Protein AF-A0AAD5J7M0-F1 (afdb_monomer_lite)

Organism: Acer negundo (NCBI:txid4023)

Sequence (140 aa):
MTRWIPFSIQNLPIHSGKFPVIKLLPVIRIPAMMDGINYGDGSSSSGYIASEYFFFTTQNEKPFFFSMKFGCSSDSRGLFERKTAGILGMNMDPISFMGQLGKQYFSNKFSYCLVDPNTVTHSYLKFGDDAYNGRPAREF

InterPro domains:
  IPR021109 Aspartic peptidase domain superfamily [G3DSA:2.40.70.10] (32-129)
  IPR021109 Aspartic peptidase domain superfamily [SSF50630] (37-133)
  IPR032861 Xylanase inhibitor, N-terminal [PF14543] (37-129)
  IPR051708 Plant Aspartic Proteinase A1 [PTHR47967] (37-132)

Secondary structure (DSSP, 8-state):
--------------SS----EEEE-S--PPPEEEEEEE-TTS-EEEEEEEEEEEEEE-TTSPPEEEEEEEEEEEEEESS--TT-S-----SS-TTSHIIIIIHHHSTT-EEEE---TTT-S--EEEEGGGGGSSSPPPP-

Radius of gyration: 16.24 Å; chains: 1; bounding box: 48×31×35 Å

Foldseek 3Di:
DDDDDPQDPDQQDDDPFWFFRKDWDPDWDDWDWDDKDADPQRKIFGDTKTKTKIWTDTPPDDIDIDIAIDDDTPDIGDDDDPPGPDDQALDCDCRGPCNPPVVPPFVSDKAWDDDDVVPDRHIDIDGHPVRPPDDDDDDD

pLDDT: mean 70.11, std 19.75, range [21.12, 92.69]

Structure (mmCIF, N/CA/C/O backbone):
data_AF-A0AAD5J7M0-F1
#
_entry.id   AF-A0AAD5J7M0-F1
#
loop_
_atom_site.group_PDB
_atom_site.id
_atom_site.type_symbol
_atom_site.label_atom_id
_atom_site.label_alt_id
_atom_site.label_comp_id
_atom_site.label_asym_id
_atom_site.label_entity_id
_atom_site.label_seq_id
_atom_site.pdbx_PDB_ins_code
_atom_site.Cartn_x
_atom_site.Cartn_y
_atom_site.Cartn_z
_atom_site.occupancy
_atom_site.B_iso_or_equiv
_atom_site.auth_seq_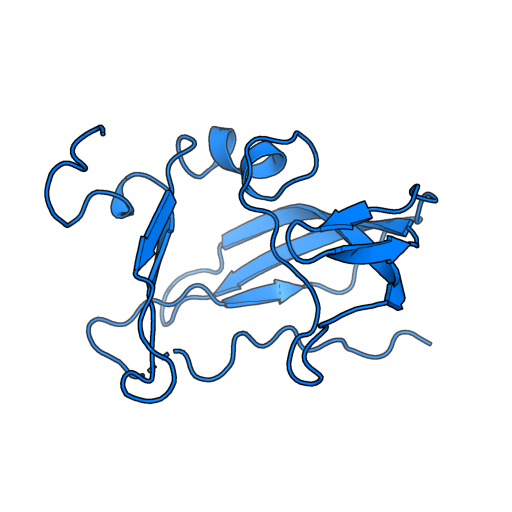id
_atom_site.auth_comp_id
_atom_site.auth_asym_id
_atom_site.auth_atom_id
_atom_site.pdbx_PDB_model_num
ATOM 1 N N . MET A 1 1 ? 22.741 5.589 2.612 1.00 25.98 1 MET A N 1
ATOM 2 C CA . MET A 1 1 ? 22.219 6.888 3.092 1.00 25.98 1 MET A CA 1
ATOM 3 C C . MET A 1 1 ? 20.735 6.932 2.760 1.00 25.98 1 MET A C 1
ATOM 5 O O . MET A 1 1 ? 20.396 7.014 1.587 1.00 25.98 1 MET A O 1
ATOM 9 N N . THR A 1 2 ? 19.862 6.741 3.750 1.00 23.53 2 THR A N 1
ATOM 10 C CA . THR A 1 2 ? 18.431 6.485 3.511 1.00 23.53 2 THR A CA 1
ATOM 11 C C . THR A 1 2 ? 17.708 7.776 3.140 1.00 23.53 2 THR A C 1
ATOM 13 O O . THR A 1 2 ? 17.363 8.582 3.999 1.00 23.53 2 THR A O 1
ATOM 16 N N . ARG A 1 3 ? 17.513 7.995 1.838 1.00 21.33 3 ARG A N 1
ATOM 17 C CA . ARG A 1 3 ? 16.717 9.109 1.319 1.00 21.33 3 ARG A CA 1
ATOM 18 C C . ARG A 1 3 ? 15.252 8.856 1.669 1.00 21.33 3 ARG A C 1
ATOM 20 O O . ARG A 1 3 ? 14.731 7.795 1.338 1.00 21.33 3 ARG A O 1
ATOM 27 N N . TRP A 1 4 ? 14.599 9.820 2.316 1.00 21.64 4 TRP A N 1
ATOM 28 C CA . TRP A 1 4 ? 13.159 9.768 2.563 1.00 21.64 4 TRP A CA 1
ATOM 29 C C . TRP A 1 4 ? 12.418 9.515 1.245 1.00 21.64 4 TRP A C 1
ATOM 31 O O . TRP A 1 4 ? 12.585 10.282 0.295 1.00 21.64 4 TRP A O 1
ATOM 41 N N . ILE A 1 5 ? 11.597 8.464 1.198 1.00 25.53 5 ILE A N 1
ATOM 42 C CA . ILE A 1 5 ? 10.592 8.277 0.149 1.00 25.53 5 ILE A CA 1
ATOM 43 C C . ILE A 1 5 ? 9.279 8.820 0.721 1.00 25.53 5 ILE A C 1
ATOM 45 O O . ILE A 1 5 ? 8.618 8.116 1.489 1.00 25.53 5 ILE A O 1
ATOM 49 N N . PRO A 1 6 ? 8.888 10.071 0.414 1.00 21.12 6 PRO A N 1
ATOM 50 C CA . PRO A 1 6 ? 7.558 10.550 0.744 1.00 21.12 6 PRO A CA 1
ATOM 51 C C . PRO A 1 6 ? 6.547 9.811 -0.139 1.00 21.12 6 PRO A C 1
ATOM 53 O O . PRO A 1 6 ? 6.227 10.256 -1.240 1.00 21.12 6 PRO A O 1
ATOM 56 N N . PHE A 1 7 ? 6.030 8.683 0.353 1.00 29.30 7 PHE A N 1
ATOM 57 C CA . PHE A 1 7 ? 4.822 8.076 -0.197 1.00 29.30 7 PHE A CA 1
ATOM 58 C C . PHE A 1 7 ? 3.682 9.080 -0.045 1.00 29.30 7 PHE A C 1
ATOM 60 O O . PHE A 1 7 ? 3.105 9.259 1.026 1.00 29.30 7 PHE A O 1
ATOM 67 N N . SER A 1 8 ? 3.404 9.790 -1.133 1.00 25.42 8 SER A N 1
ATOM 68 C CA . SER A 1 8 ? 2.324 10.752 -1.211 1.00 25.42 8 SER A CA 1
ATOM 69 C C . SER A 1 8 ? 1.351 10.266 -2.270 1.00 25.42 8 SER A C 1
ATOM 71 O O . SER A 1 8 ? 1.576 10.440 -3.464 1.00 25.42 8 SER A O 1
ATOM 73 N N . ILE A 1 9 ? 0.249 9.667 -1.812 1.00 32.94 9 ILE A N 1
ATOM 74 C CA . ILE A 1 9 ? -0.986 9.576 -2.600 1.00 32.94 9 ILE A CA 1
ATOM 75 C C . ILE A 1 9 ? -1.545 11.003 -2.637 1.00 32.94 9 ILE A C 1
ATOM 77 O O . ILE A 1 9 ? -2.400 11.391 -1.841 1.00 32.94 9 ILE A O 1
ATOM 81 N N . GLN A 1 10 ? -0.905 11.838 -3.451 1.00 24.23 10 GLN A N 1
ATOM 82 C CA . GLN A 1 10 ? -1.104 13.277 -3.459 1.00 24.23 10 GLN A CA 1
ATOM 83 C C . GLN A 1 10 ? -2.228 13.622 -4.432 1.00 24.23 10 GLN A C 1
ATOM 85 O O . GLN A 1 10 ? -2.325 13.039 -5.507 1.00 24.23 10 GLN A O 1
ATOM 90 N N . ASN A 1 11 ? -3.050 14.600 -4.054 1.00 28.50 11 ASN A N 1
ATOM 91 C CA . ASN A 1 11 ? -4.189 15.084 -4.835 1.00 28.50 11 ASN A CA 1
ATOM 92 C C . ASN A 1 11 ? -5.326 14.062 -4.996 1.00 28.50 11 ASN A C 1
ATOM 94 O O . ASN A 1 11 ? -5.811 13.862 -6.102 1.00 28.50 11 ASN A O 1
ATOM 98 N N . LEU A 1 12 ? -5.770 13.489 -3.868 1.00 34.72 12 LEU A N 1
ATOM 99 C CA . LEU A 1 12 ? -7.107 12.914 -3.587 1.00 34.72 12 LEU A CA 1
ATOM 100 C C . LEU A 1 12 ? -8.270 13.947 -3.056 1.00 34.72 12 LEU A C 1
ATOM 102 O O . LEU A 1 12 ? -8.259 13.570 -1.835 1.00 34.72 12 LEU A O 1
ATOM 106 N N . PRO A 1 13 ? -9.825 15.957 -4.311 1.00 33.69 13 PRO A N 1
ATOM 107 C CA . PRO A 1 13 ? -10.807 17.044 -3.764 1.00 33.69 13 PRO A CA 1
ATOM 108 C C . PRO A 1 13 ? -12.158 16.610 -3.162 1.00 33.69 13 PRO A C 1
ATOM 110 O O . PRO A 1 13 ? -12.786 15.620 -3.532 1.00 33.69 13 PRO A O 1
ATOM 113 N N . ILE A 1 14 ? -12.573 17.370 -2.153 1.00 42.28 14 ILE A N 1
ATOM 114 C CA . ILE A 1 14 ? -13.240 16.830 -0.969 1.00 42.28 14 ILE A CA 1
ATOM 115 C C . ILE A 1 14 ? -14.766 16.927 -1.048 1.00 42.28 14 ILE A C 1
ATOM 117 O O . ILE A 1 14 ? -15.306 18.012 -1.232 1.00 42.28 14 ILE A O 1
ATOM 121 N N . HIS A 1 15 ? -15.453 15.840 -0.688 1.00 32.06 15 HIS A N 1
ATOM 122 C CA . HIS A 1 15 ? -16.652 15.927 0.151 1.00 32.06 15 HIS A CA 1
ATOM 123 C C . HIS A 1 15 ? -16.719 14.736 1.120 1.00 32.06 15 HIS A C 1
ATOM 125 O O . HIS A 1 15 ? -16.308 13.629 0.774 1.00 32.06 15 HIS A O 1
ATOM 131 N N . SER A 1 16 ? -17.191 14.987 2.351 1.00 34.59 16 SER A N 1
ATOM 132 C CA . SER A 1 16 ? -17.038 14.121 3.543 1.00 34.59 16 SER A CA 1
ATOM 133 C C . SER A 1 16 ? -15.581 13.699 3.812 1.00 34.59 16 SER A C 1
ATOM 135 O O . SER A 1 16 ? -15.069 12.732 3.257 1.00 34.59 16 SER A O 1
ATOM 137 N N . GLY A 1 17 ? -14.877 14.457 4.656 1.00 35.16 17 GLY A N 1
ATOM 138 C CA . GLY A 1 17 ? -13.460 14.209 4.931 1.00 35.16 17 GLY A CA 1
ATOM 139 C C . GLY A 1 17 ? -13.221 12.975 5.805 1.00 35.16 17 GLY A C 1
ATOM 140 O O . GLY A 1 17 ? -13.835 12.875 6.863 1.00 35.16 17 GLY A O 1
ATOM 141 N N . LYS A 1 18 ? -12.311 12.090 5.359 1.00 43.66 18 LYS A N 1
ATOM 142 C CA . LYS A 1 18 ? -11.478 11.122 6.118 1.00 43.66 18 LYS A CA 1
ATOM 143 C C . LYS A 1 18 ? -10.677 10.263 5.116 1.00 43.66 18 LYS A C 1
ATOM 145 O O . LYS A 1 18 ? -11.038 9.129 4.831 1.00 43.66 18 LYS A O 1
ATOM 150 N N . PHE A 1 19 ? -9.589 10.799 4.556 1.00 48.53 19 PHE A N 1
ATOM 151 C CA . PHE A 1 19 ? -8.670 10.003 3.725 1.00 48.53 19 PHE A CA 1
ATOM 152 C C . PHE A 1 19 ? -7.532 9.429 4.577 1.00 48.53 19 PHE A C 1
ATOM 154 O O . PHE A 1 19 ? -6.801 10.220 5.174 1.00 48.53 19 PHE A O 1
ATOM 161 N N . PRO A 1 20 ? -7.353 8.099 4.644 1.00 51.56 20 PRO A N 1
ATOM 162 C CA . PRO A 1 20 ? -6.277 7.479 5.406 1.00 51.56 20 PRO A CA 1
ATOM 163 C C . PRO A 1 20 ? -4.969 7.494 4.595 1.00 51.56 20 PRO A C 1
ATOM 165 O O . PRO A 1 20 ? -4.730 6.638 3.745 1.00 51.56 20 PRO A O 1
ATOM 168 N N . VAL A 1 21 ? -4.092 8.471 4.845 1.00 58.16 21 VAL A N 1
ATOM 169 C CA . VAL A 1 21 ? -2.791 8.560 4.148 1.00 58.16 21 VAL A CA 1
ATOM 170 C C . VAL A 1 21 ? -1.828 7.509 4.700 1.00 58.16 21 VAL A C 1
ATOM 172 O O . VAL A 1 21 ? -1.480 7.596 5.878 1.00 58.16 21 VAL A O 1
ATOM 175 N N . ILE A 1 22 ? -1.369 6.572 3.858 1.00 61.41 22 ILE A N 1
ATOM 176 C CA . ILE A 1 22 ? -0.275 5.640 4.189 1.00 61.41 22 ILE A CA 1
ATOM 177 C C . ILE A 1 22 ? 1.024 6.430 4.343 1.00 61.41 22 ILE A C 1
ATOM 179 O O . ILE A 1 22 ? 1.480 7.078 3.401 1.00 61.41 22 ILE A O 1
ATOM 183 N N . LYS A 1 23 ? 1.650 6.330 5.513 1.00 63.66 23 LYS A N 1
ATOM 184 C CA . LYS A 1 23 ? 2.998 6.836 5.788 1.00 63.66 23 LYS A CA 1
ATOM 185 C C . LYS A 1 23 ? 3.848 5.720 6.379 1.00 63.66 23 LYS A C 1
ATOM 187 O O . LYS A 1 23 ? 3.357 4.937 7.187 1.00 63.66 23 LYS A O 1
ATOM 192 N N . LEU A 1 24 ? 5.114 5.666 5.982 1.00 62.19 24 LEU A N 1
ATOM 193 C CA . LEU A 1 24 ? 6.114 4.790 6.586 1.00 62.19 24 LEU A CA 1
ATOM 194 C C . LEU A 1 24 ? 6.698 5.493 7.820 1.00 62.19 24 LEU A C 1
ATOM 196 O O . LEU A 1 24 ? 6.973 6.696 7.781 1.00 62.19 24 LEU A O 1
ATOM 200 N N . LEU A 1 25 ? 6.913 4.745 8.898 1.00 59.56 25 LEU A N 1
ATOM 201 C CA . LEU A 1 25 ? 7.924 5.081 9.899 1.00 59.56 25 LEU A CA 1
ATOM 202 C C . LEU A 1 25 ? 9.317 4.671 9.365 1.00 59.56 25 LEU A C 1
ATOM 204 O O . LEU A 1 25 ? 9.391 3.970 8.360 1.00 59.56 25 LEU A O 1
ATOM 208 N N . PRO A 1 26 ? 10.430 5.133 9.963 1.00 52.62 26 PRO A N 1
ATOM 209 C CA . PRO A 1 26 ? 11.775 4.777 9.506 1.00 52.62 26 PRO A CA 1
ATOM 210 C C . PRO A 1 26 ? 12.367 3.600 10.314 1.00 52.62 26 PRO A C 1
ATOM 212 O O . PRO A 1 26 ? 13.221 3.814 11.175 1.00 52.62 26 PRO A O 1
ATOM 215 N N . VAL A 1 27 ? 11.927 2.360 10.060 1.00 55.09 27 VAL A N 1
ATOM 216 C CA . VAL A 1 27 ? 12.357 1.141 10.786 1.00 55.09 27 VAL A CA 1
ATOM 217 C C . VAL A 1 27 ? 12.568 -0.060 9.839 1.00 55.09 27 VAL A C 1
ATOM 219 O O . VAL A 1 27 ? 12.137 -1.184 10.112 1.00 55.09 27 VAL A O 1
ATOM 222 N N . ILE A 1 28 ? 13.295 0.157 8.737 1.00 57.28 28 ILE A N 1
ATOM 223 C CA . ILE A 1 28 ? 13.635 -0.889 7.758 1.00 57.28 28 ILE A CA 1
ATOM 224 C C . ILE A 1 28 ? 14.407 -2.024 8.448 1.00 57.28 28 ILE A C 1
ATOM 226 O O . ILE A 1 28 ? 15.576 -1.876 8.815 1.00 57.28 28 ILE A O 1
ATOM 230 N N . ARG A 1 29 ? 13.757 -3.183 8.602 1.00 66.50 29 ARG A N 1
ATOM 231 C CA . ARG A 1 29 ? 14.400 -4.422 9.073 1.00 66.50 29 ARG A CA 1
ATOM 232 C C . ARG A 1 29 ? 15.237 -5.068 7.959 1.00 66.50 29 ARG A C 1
ATOM 234 O O . ARG A 1 29 ? 15.067 -4.736 6.789 1.00 66.50 29 ARG A O 1
ATOM 241 N N . ILE A 1 30 ? 16.131 -5.990 8.336 1.00 63.28 30 ILE A N 1
ATOM 242 C CA . ILE A 1 30 ? 17.098 -6.647 7.433 1.00 63.28 30 ILE A CA 1
ATOM 243 C C . ILE A 1 30 ? 16.392 -7.152 6.155 1.00 63.28 30 ILE A C 1
ATOM 245 O O . ILE A 1 30 ? 15.469 -7.961 6.272 1.00 63.28 30 ILE A O 1
ATOM 249 N N . PRO A 1 31 ? 16.799 -6.688 4.957 1.00 71.38 31 PRO A N 1
ATOM 250 C CA . PRO A 1 31 ? 16.163 -7.075 3.704 1.00 71.38 31 PRO A CA 1
ATOM 251 C C . PRO A 1 31 ? 16.554 -8.497 3.285 1.00 71.38 31 PRO A C 1
ATOM 253 O O . PRO A 1 31 ? 17.716 -8.888 3.393 1.00 71.38 31 PRO A O 1
ATOM 256 N N . ALA A 1 32 ? 15.594 -9.245 2.742 1.00 77.00 32 ALA A N 1
ATOM 257 C CA . ALA A 1 32 ? 15.827 -10.527 2.074 1.00 77.00 32 ALA A CA 1
ATOM 258 C C . ALA A 1 32 ? 15.639 -10.359 0.560 1.00 77.00 32 ALA A C 1
ATOM 260 O O . ALA A 1 32 ? 14.731 -9.645 0.143 1.00 77.00 32 ALA A O 1
ATOM 261 N N . MET A 1 33 ? 16.477 -10.990 -0.267 1.00 78.94 33 MET A N 1
ATOM 262 C CA . MET A 1 33 ? 16.328 -10.929 -1.728 1.00 78.94 33 MET A CA 1
ATOM 263 C C . MET A 1 33 ? 14.981 -11.526 -2.165 1.00 78.94 33 MET A C 1
ATOM 265 O O . MET A 1 33 ? 14.500 -12.486 -1.563 1.00 78.94 33 MET A O 1
ATOM 269 N N . MET A 1 34 ? 14.379 -10.943 -3.202 1.00 74.81 34 MET A N 1
ATOM 270 C CA . MET A 1 34 ? 13.123 -11.396 -3.793 1.00 74.81 34 MET A CA 1
ATOM 271 C C . MET A 1 34 ? 13.287 -11.587 -5.302 1.00 74.81 34 MET A C 1
ATOM 273 O O . MET A 1 34 ? 13.825 -10.713 -5.988 1.00 74.81 34 MET A O 1
ATOM 277 N N . ASP A 1 35 ? 12.783 -12.711 -5.812 1.00 75.19 35 ASP A N 1
ATOM 278 C CA . ASP A 1 35 ? 12.685 -12.963 -7.250 1.00 75.19 35 ASP A CA 1
ATOM 279 C C . ASP A 1 35 ? 11.776 -11.936 -7.948 1.00 75.19 35 ASP A C 1
ATOM 281 O O . ASP A 1 35 ? 10.913 -11.304 -7.334 1.00 75.19 35 ASP A O 1
ATOM 285 N N . GLY A 1 36 ? 11.993 -11.740 -9.250 1.00 79.69 36 GLY A N 1
ATOM 286 C CA . GLY A 1 36 ? 11.332 -10.684 -10.017 1.00 79.69 36 GLY A CA 1
ATOM 287 C C . GLY A 1 36 ? 9.807 -10.829 -10.074 1.00 79.69 36 GLY A C 1
ATOM 288 O O . GLY A 1 36 ? 9.287 -11.836 -10.552 1.00 79.69 36 GLY A O 1
ATOM 289 N N . ILE A 1 37 ? 9.094 -9.780 -9.659 1.00 79.62 37 ILE A N 1
ATOM 290 C CA . ILE A 1 37 ? 7.649 -9.641 -9.867 1.00 79.62 37 ILE A CA 1
ATOM 291 C C . ILE A 1 37 ? 7.413 -9.216 -11.318 1.00 79.62 37 ILE A C 1
ATOM 293 O O . ILE A 1 37 ? 8.058 -8.282 -11.796 1.00 79.62 37 ILE A O 1
ATOM 297 N N . ASN A 1 38 ? 6.450 -9.853 -11.986 1.00 83.38 38 ASN A N 1
ATOM 298 C CA . ASN A 1 38 ? 5.879 -9.382 -13.248 1.00 83.38 38 ASN A CA 1
ATOM 299 C C . ASN A 1 38 ? 4.447 -8.893 -12.989 1.00 83.38 38 ASN A C 1
ATOM 301 O O . ASN A 1 38 ? 3.690 -9.551 -12.273 1.00 83.38 38 ASN A O 1
ATOM 305 N N . TYR A 1 39 ? 4.082 -7.749 -13.560 1.00 80.88 39 TYR A N 1
ATOM 306 C CA . TYR A 1 39 ? 2.772 -7.119 -13.405 1.00 80.88 39 TYR A CA 1
ATOM 307 C C . TYR A 1 39 ? 1.904 -7.344 -14.654 1.00 80.88 39 TYR A C 1
ATOM 309 O O . TYR A 1 39 ? 2.396 -7.687 -15.729 1.00 80.88 39 TYR A O 1
ATOM 317 N N . GLY A 1 40 ? 0.587 -7.158 -14.517 1.00 78.94 40 GLY A N 1
ATOM 318 C CA . GLY A 1 40 ? -0.388 -7.450 -15.579 1.00 78.94 40 GLY A CA 1
ATOM 319 C C . GLY A 1 40 ? -0.309 -6.552 -16.823 1.00 78.94 40 GLY A C 1
ATOM 320 O O . GLY A 1 40 ? -0.909 -6.884 -17.839 1.00 78.94 40 GLY A O 1
ATOM 321 N N . ASP A 1 41 ? 0.432 -5.443 -16.764 1.00 78.44 41 ASP A N 1
ATOM 322 C CA . ASP A 1 41 ? 0.742 -4.562 -17.900 1.00 78.44 41 ASP A CA 1
ATOM 323 C C . ASP A 1 41 ? 2.001 -5.000 -18.681 1.00 78.44 41 ASP A C 1
ATOM 325 O O . ASP A 1 41 ? 2.388 -4.349 -19.650 1.00 78.44 41 ASP A O 1
ATOM 329 N N . GLY A 1 42 ? 2.664 -6.081 -18.253 1.00 80.50 42 GLY A N 1
ATOM 330 C CA . GLY A 1 42 ? 3.944 -6.531 -18.799 1.00 80.50 42 GLY A CA 1
ATOM 331 C C . GLY A 1 42 ? 5.168 -5.813 -18.219 1.00 80.50 42 GLY A C 1
ATOM 332 O O . GLY A 1 42 ? 6.286 -6.086 -18.659 1.00 80.50 42 GLY A O 1
ATOM 333 N N . SER A 1 43 ? 4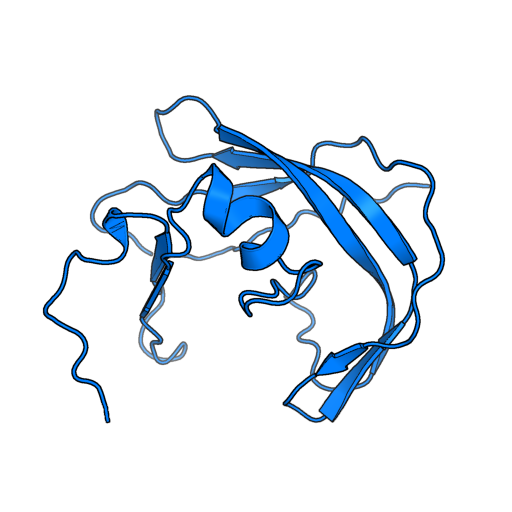.997 -4.923 -17.234 1.00 82.88 43 SER A N 1
ATOM 334 C CA . SER A 1 43 ? 6.124 -4.383 -16.470 1.00 82.88 43 SER A CA 1
ATOM 335 C C . SER A 1 43 ? 6.676 -5.411 -15.475 1.00 82.88 43 SER A C 1
ATOM 337 O O . SER A 1 43 ? 6.029 -6.408 -15.142 1.00 82.88 43 SER A O 1
ATOM 339 N N . SER A 1 44 ? 7.895 -5.187 -14.986 1.00 82.38 44 SER A N 1
ATOM 340 C CA . SER A 1 44 ? 8.551 -6.055 -14.006 1.00 82.38 44 SER A CA 1
ATOM 341 C C . SER A 1 44 ? 9.438 -5.283 -13.030 1.00 82.38 44 SER A C 1
ATOM 343 O O . SER A 1 44 ? 9.897 -4.176 -13.319 1.00 82.38 44 SER A O 1
ATOM 345 N N . SER A 1 45 ? 9.674 -5.861 -11.850 1.00 83.62 45 SER A N 1
ATOM 346 C CA . SER A 1 45 ? 10.535 -5.287 -10.808 1.00 83.62 45 SER A CA 1
ATOM 347 C C . SER A 1 45 ? 11.258 -6.359 -9.996 1.00 83.62 45 SER A C 1
ATOM 349 O O . SER A 1 45 ? 10.636 -7.350 -9.611 1.00 83.62 45 SER A O 1
ATOM 351 N N . SER A 1 46 ? 12.525 -6.131 -9.655 1.00 83.94 46 SER A N 1
ATOM 352 C CA . SER A 1 46 ? 13.325 -7.008 -8.788 1.00 83.94 46 SER A CA 1
ATOM 353 C C . SER A 1 46 ? 14.021 -6.227 -7.670 1.00 83.94 46 SER A C 1
ATOM 355 O O . SER A 1 46 ? 14.265 -5.019 -7.775 1.00 83.94 46 SER A O 1
ATOM 357 N N . GLY A 1 47 ? 14.325 -6.912 -6.566 1.00 85.50 47 GLY A N 1
ATOM 358 C CA . GLY A 1 47 ? 14.930 -6.294 -5.390 1.00 85.50 47 GLY A CA 1
ATOM 359 C C . GLY A 1 47 ? 14.781 -7.151 -4.140 1.00 85.50 47 GLY A C 1
ATOM 360 O O . GLY A 1 47 ? 15.184 -8.313 -4.125 1.00 85.50 47 GLY A O 1
ATOM 361 N N . TYR A 1 48 ? 14.237 -6.563 -3.074 1.00 83.69 48 TYR A N 1
ATOM 362 C CA . TYR A 1 48 ? 14.257 -7.161 -1.738 1.00 83.69 48 TYR A CA 1
ATOM 363 C C . TYR A 1 48 ? 12.919 -7.004 -1.012 1.00 83.69 48 TYR A C 1
ATOM 365 O O . TYR A 1 48 ? 12.298 -5.946 -1.077 1.00 83.69 48 TYR A O 1
ATOM 373 N N . ILE A 1 49 ? 12.512 -8.010 -0.239 1.00 83.56 49 ILE A N 1
ATOM 374 C CA . ILE A 1 49 ? 11.453 -7.865 0.764 1.00 83.56 49 ILE A CA 1
ATOM 375 C C . ILE A 1 49 ? 12.040 -7.178 1.998 1.00 83.56 49 ILE A C 1
ATOM 377 O O . ILE A 1 49 ? 12.989 -7.671 2.612 1.00 83.56 49 ILE A O 1
ATOM 381 N N . ALA A 1 50 ? 11.426 -6.064 2.386 1.00 83.75 50 ALA A N 1
ATOM 382 C CA . ALA A 1 50 ? 11.638 -5.391 3.661 1.00 83.75 50 ALA A CA 1
ATOM 383 C C . ALA A 1 50 ? 10.399 -5.550 4.561 1.00 83.75 50 ALA A C 1
ATOM 385 O O . ALA A 1 50 ? 9.324 -5.953 4.114 1.00 83.75 50 ALA A O 1
ATOM 386 N N . SER A 1 51 ? 10.540 -5.242 5.850 1.00 83.69 51 SER A N 1
ATOM 387 C CA . SER A 1 51 ? 9.420 -5.118 6.795 1.00 83.69 51 SER A CA 1
ATOM 388 C C . SER A 1 51 ? 9.485 -3.755 7.465 1.00 83.69 51 SER A C 1
ATOM 390 O O . SER A 1 51 ? 10.557 -3.372 7.934 1.00 83.69 51 SER A O 1
ATOM 392 N N . GLU A 1 52 ? 8.354 -3.056 7.516 1.00 83.19 52 GLU A N 1
ATOM 393 C CA . GLU A 1 52 ? 8.255 -1.683 8.021 1.00 83.19 52 GLU A CA 1
ATOM 394 C C . GLU A 1 52 ? 6.934 -1.468 8.779 1.00 83.19 52 GLU A C 1
ATOM 396 O O . GLU A 1 52 ? 5.956 -2.202 8.585 1.00 83.19 52 GLU A O 1
ATOM 401 N N . TYR A 1 53 ? 6.913 -0.467 9.660 1.00 81.75 53 TYR A N 1
ATOM 402 C CA . TYR A 1 53 ? 5.696 0.026 10.294 1.00 81.75 53 TYR A CA 1
ATOM 403 C C . TYR A 1 53 ? 5.088 1.153 9.464 1.00 81.75 53 TYR A C 1
ATOM 405 O O . TYR A 1 53 ? 5.679 2.212 9.260 1.00 81.75 53 TYR A O 1
ATOM 413 N N . PHE A 1 54 ? 3.862 0.924 9.027 1.00 84.00 54 PHE A N 1
ATOM 414 C CA . PHE A 1 54 ? 3.042 1.873 8.305 1.00 84.00 54 PHE A CA 1
ATOM 415 C C . PHE A 1 54 ? 1.984 2.455 9.240 1.00 84.00 54 PHE A C 1
ATOM 417 O O . PHE A 1 54 ? 1.608 1.857 10.254 1.00 84.00 54 PHE A O 1
ATOM 424 N N . PHE A 1 55 ? 1.460 3.619 8.881 1.00 78.50 55 PHE A N 1
ATOM 425 C CA . PHE A 1 55 ? 0.288 4.172 9.535 1.00 78.50 55 PHE A CA 1
ATOM 426 C C . PHE A 1 55 ? -0.624 4.901 8.561 1.00 78.50 55 PHE A C 1
ATOM 428 O O . PHE A 1 55 ? -0.170 5.530 7.608 1.00 78.50 55 PHE A O 1
ATOM 435 N N . PHE A 1 56 ? -1.921 4.813 8.836 1.00 79.00 56 PHE A N 1
ATOM 436 C CA . PHE A 1 56 ? -2.975 5.568 8.183 1.00 79.00 56 PHE A CA 1
ATOM 437 C C . PHE A 1 56 ? -3.304 6.807 9.029 1.00 79.00 56 PHE A C 1
ATOM 439 O O . PHE A 1 56 ? -3.722 6.673 10.181 1.00 79.00 56 PHE A O 1
ATOM 446 N N . THR A 1 57 ? -3.151 8.014 8.469 1.00 68.38 57 THR A N 1
ATOM 447 C CA . THR A 1 57 ? -3.673 9.255 9.082 1.00 68.38 57 THR A CA 1
ATOM 448 C C . THR A 1 57 ? -4.891 9.771 8.330 1.00 68.38 57 THR A C 1
ATOM 450 O O . THR A 1 57 ? -4.731 10.222 7.196 1.00 68.38 57 THR A O 1
ATOM 453 N N . THR A 1 58 ? -6.058 9.779 8.969 1.00 65.38 58 THR A N 1
ATOM 454 C CA . THR A 1 58 ? -7.201 10.631 8.604 1.00 65.38 58 THR A CA 1
ATOM 455 C C . THR A 1 58 ? -7.103 11.987 9.319 1.00 65.38 58 THR A C 1
ATOM 457 O O . THR A 1 58 ? -6.276 12.172 10.215 1.00 65.38 58 THR A O 1
ATOM 460 N N . GLN A 1 59 ? -7.914 12.975 8.922 1.00 57.81 59 GLN A N 1
ATOM 461 C CA . GLN A 1 59 ? -8.007 14.232 9.674 1.00 57.81 59 GLN A CA 1
ATOM 462 C C . GLN A 1 59 ? -8.830 14.024 10.954 1.00 57.81 59 GLN A C 1
ATOM 464 O O . GLN A 1 59 ? -9.918 13.457 10.902 1.00 57.81 59 GLN A O 1
ATOM 469 N N . ASN A 1 60 ? -8.327 14.549 12.075 1.00 59.41 60 ASN A N 1
ATOM 470 C CA . ASN A 1 60 ? -8.979 14.592 13.393 1.00 59.41 60 ASN A CA 1
ATOM 471 C C . ASN A 1 60 ? -9.204 13.239 14.104 1.00 59.41 60 ASN A C 1
ATOM 473 O O . ASN A 1 60 ? -9.970 13.182 15.065 1.00 59.41 60 ASN A O 1
ATOM 477 N N . GLU A 1 61 ? -8.514 12.167 13.705 1.00 70.88 61 GLU A N 1
ATOM 478 C CA . GLU A 1 61 ? -8.550 10.870 14.402 1.00 70.88 61 GLU A CA 1
ATOM 479 C C . GLU A 1 61 ? -7.144 10.412 14.817 1.00 70.88 61 GLU A C 1
ATOM 481 O O . GLU A 1 61 ? -6.128 10.930 14.345 1.00 70.88 61 GLU A O 1
ATOM 486 N N . LYS A 1 62 ? -7.068 9.430 15.724 1.00 79.38 62 LYS A N 1
ATOM 487 C CA . LYS A 1 62 ? -5.790 8.809 16.099 1.00 79.38 62 LYS A CA 1
ATOM 488 C C . LYS A 1 62 ? -5.254 7.997 14.911 1.00 79.38 62 LYS A C 1
ATOM 490 O O . LYS A 1 62 ? -6.035 7.243 14.331 1.00 79.38 62 LYS A O 1
ATOM 495 N N . PRO A 1 63 ? -3.955 8.082 14.565 1.00 81.38 63 PRO A N 1
ATOM 496 C CA . PRO A 1 63 ? -3.409 7.279 13.480 1.00 81.38 63 PRO A CA 1
ATOM 497 C C . PRO A 1 63 ? -3.543 5.782 13.765 1.00 81.38 63 PRO A C 1
ATOM 499 O O . PRO A 1 63 ? -3.239 5.321 14.867 1.00 81.38 63 PRO A O 1
ATOM 502 N N . PHE A 1 64 ? -3.964 5.024 12.758 1.00 82.38 64 PHE A N 1
ATOM 503 C CA . PHE A 1 64 ? -3.995 3.566 12.814 1.00 82.38 64 PHE A CA 1
ATOM 504 C C . PHE A 1 64 ? -2.635 3.028 12.353 1.00 82.38 64 PHE A C 1
ATOM 506 O O . PHE A 1 64 ? -2.223 3.300 11.227 1.00 82.38 64 PHE A O 1
ATOM 513 N N . PHE A 1 65 ? -1.936 2.285 13.214 1.00 86.06 65 PHE A N 1
ATOM 514 C CA . PHE A 1 65 ? -0.603 1.731 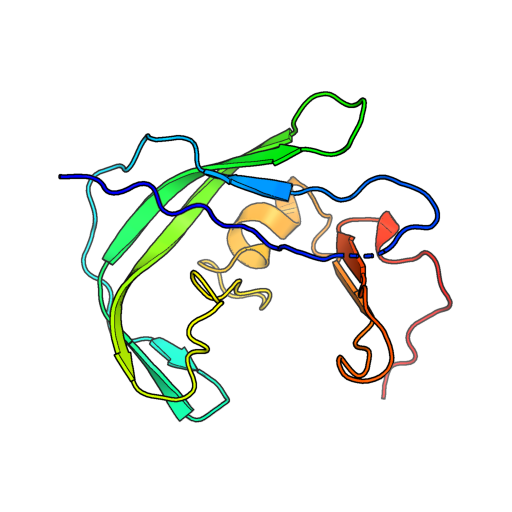12.947 1.00 86.06 65 PHE A CA 1
ATOM 515 C C . PHE A 1 65 ? -0.674 0.233 12.629 1.00 86.06 65 PHE A C 1
ATOM 517 O O . PHE A 1 65 ? -1.404 -0.509 13.285 1.00 86.06 65 PHE A O 1
ATOM 524 N N . PHE A 1 66 ? 0.131 -0.218 11.667 1.00 86.31 66 PHE A N 1
ATOM 525 C CA . PHE A 1 66 ? 0.237 -1.619 11.258 1.00 86.31 66 PHE A CA 1
ATOM 526 C C . PHE A 1 66 ? 1.657 -1.941 10.771 1.00 86.31 66 PHE A C 1
ATOM 528 O O . PHE A 1 66 ? 2.356 -1.076 10.256 1.00 86.31 66 PHE A O 1
ATOM 535 N N . SER A 1 67 ? 2.109 -3.186 10.920 1.00 88.12 67 SER A N 1
ATOM 536 C CA . SER A 1 67 ? 3.371 -3.658 10.326 1.00 88.12 67 SER A CA 1
ATOM 537 C C . SER A 1 67 ? 3.095 -4.505 9.094 1.00 88.12 67 SER A C 1
ATOM 539 O O . SER A 1 67 ? 2.229 -5.376 9.149 1.00 88.12 67 SER A O 1
ATOM 541 N N . MET A 1 68 ? 3.856 -4.302 8.019 1.00 86.31 68 MET A N 1
ATOM 542 C CA . MET A 1 68 ? 3.669 -5.031 6.763 1.00 86.31 68 MET A CA 1
ATOM 543 C C . MET A 1 68 ? 5.019 -5.335 6.097 1.00 86.31 68 MET A C 1
ATOM 545 O O . MET A 1 68 ? 5.968 -4.550 6.189 1.00 86.31 68 MET A O 1
ATOM 549 N N . LYS A 1 69 ? 5.106 -6.478 5.412 1.00 87.94 69 LYS A N 1
ATOM 550 C CA . LYS A 1 69 ? 6.172 -6.780 4.450 1.00 87.94 69 LYS A CA 1
ATOM 551 C C . LYS A 1 69 ? 5.868 -6.090 3.124 1.00 87.94 69 LYS A C 1
ATOM 553 O O . LYS A 1 69 ? 4.721 -6.095 2.686 1.00 87.94 69 LYS A O 1
ATOM 558 N N . PHE A 1 70 ? 6.880 -5.535 2.470 1.00 85.62 70 PHE A N 1
ATOM 559 C CA . PHE A 1 70 ? 6.728 -4.892 1.164 1.00 85.62 70 PHE A CA 1
ATOM 560 C C . PHE A 1 70 ? 7.981 -5.080 0.302 1.00 85.62 70 PHE A C 1
ATOM 562 O O . PHE A 1 70 ? 9.078 -5.295 0.823 1.00 85.62 70 PHE A O 1
ATOM 569 N N . GLY A 1 71 ? 7.810 -5.000 -1.018 1.00 82.69 71 GLY A N 1
ATOM 570 C CA . GLY A 1 71 ? 8.914 -5.030 -1.972 1.00 82.69 71 GLY A CA 1
ATOM 571 C C . GLY A 1 71 ? 9.614 -3.673 -2.068 1.00 82.69 71 GLY A C 1
ATOM 572 O O . GLY A 1 71 ? 8.983 -2.656 -2.351 1.00 82.69 71 GLY A O 1
ATOM 573 N N . CYS A 1 72 ? 10.928 -3.668 -1.871 1.00 82.50 72 CYS A N 1
ATOM 574 C CA . CYS A 1 72 ? 11.823 -2.559 -2.167 1.00 82.50 72 CYS A CA 1
ATOM 575 C C . CYS A 1 72 ? 12.532 -2.856 -3.498 1.00 82.50 72 CYS A C 1
ATOM 577 O O . CYS A 1 72 ? 13.420 -3.710 -3.563 1.00 82.50 72 CYS A O 1
ATOM 579 N N . SER A 1 73 ? 12.091 -2.189 -4.566 1.00 82.56 73 SER A N 1
ATOM 580 C CA . SER A 1 73 ? 12.592 -2.399 -5.929 1.00 82.56 73 SER A CA 1
ATOM 581 C C . SER A 1 73 ? 13.951 -1.728 -6.138 1.00 82.56 73 SER A C 1
ATOM 583 O O . SER A 1 73 ? 14.105 -0.544 -5.843 1.00 82.56 73 SER A O 1
ATOM 585 N N . SER A 1 74 ? 14.914 -2.461 -6.700 1.00 82.00 74 SER A N 1
ATOM 586 C CA . SER A 1 74 ? 16.222 -1.935 -7.125 1.00 82.00 74 SER A CA 1
ATOM 587 C C . SER A 1 74 ? 16.376 -1.830 -8.646 1.00 82.00 74 SER A C 1
ATOM 589 O O . SER A 1 74 ? 17.130 -0.981 -9.111 1.00 82.00 74 SER A O 1
ATOM 591 N N . ASP A 1 75 ? 15.647 -2.645 -9.413 1.00 81.75 75 ASP A N 1
ATOM 592 C CA . ASP A 1 75 ? 15.493 -2.517 -10.869 1.00 81.75 75 ASP A CA 1
ATOM 593 C C . ASP A 1 75 ? 14.005 -2.669 -11.220 1.00 81.75 75 ASP A C 1
ATOM 595 O O . ASP A 1 75 ? 13.307 -3.491 -10.626 1.00 81.75 75 ASP A O 1
ATOM 599 N N . SER A 1 76 ? 13.507 -1.847 -12.142 1.00 82.12 76 SER A N 1
ATOM 600 C CA . SER A 1 76 ? 12.095 -1.781 -12.530 1.00 82.12 76 SER A CA 1
ATOM 601 C C . SER A 1 76 ? 11.967 -1.363 -13.994 1.00 82.12 76 SER A C 1
ATOM 603 O O . SER A 1 76 ? 12.479 -0.310 -14.384 1.00 82.12 76 SER A O 1
ATOM 605 N N . ARG A 1 77 ? 11.272 -2.166 -14.806 1.00 81.94 77 ARG A N 1
ATOM 606 C CA . ARG A 1 77 ? 11.214 -2.031 -16.270 1.00 81.94 77 ARG A CA 1
ATOM 607 C C . ARG A 1 77 ? 9.767 -2.086 -16.753 1.00 81.94 77 ARG A C 1
ATOM 609 O O . ARG A 1 77 ? 9.056 -3.025 -16.423 1.00 81.94 77 ARG A O 1
ATOM 616 N N . GLY A 1 78 ? 9.333 -1.102 -17.538 1.00 81.12 78 GLY A N 1
ATOM 617 C CA . GLY A 1 78 ? 7.951 -0.990 -18.025 1.00 81.12 78 GLY A CA 1
ATOM 618 C C . GLY A 1 78 ? 7.321 0.361 -17.684 1.00 81.12 78 GLY A C 1
ATOM 619 O O . GLY A 1 78 ? 8.031 1.362 -17.581 1.00 81.12 78 GLY A O 1
ATOM 620 N N . LEU A 1 79 ? 5.996 0.401 -17.524 1.00 73.56 79 LEU A N 1
ATOM 621 C CA . LEU A 1 79 ? 5.191 1.631 -17.492 1.00 73.56 79 LEU A CA 1
ATOM 622 C C . LEU A 1 79 ? 5.126 2.310 -16.106 1.00 73.56 79 LEU A C 1
ATOM 624 O O . LEU A 1 79 ? 4.088 2.819 -15.690 1.00 73.56 79 LEU A O 1
ATOM 628 N N . PHE A 1 80 ? 6.250 2.360 -15.389 1.00 72.56 80 PHE A N 1
ATOM 629 C CA . PHE A 1 80 ? 6.328 3.015 -14.081 1.00 72.56 80 PHE A CA 1
ATOM 630 C C . PHE A 1 80 ? 6.278 4.545 -14.213 1.00 72.56 80 PHE A C 1
ATOM 632 O O . PHE A 1 80 ? 7.240 5.196 -14.631 1.00 72.56 80 PHE A O 1
ATOM 639 N N . GLU A 1 81 ? 5.150 5.144 -13.828 1.00 67.75 81 GLU A N 1
ATOM 640 C CA . GLU A 1 81 ? 4.981 6.596 -13.802 1.00 67.75 81 GLU A CA 1
ATOM 641 C C . GLU A 1 81 ? 5.975 7.276 -12.848 1.00 67.75 81 GLU A C 1
ATOM 643 O O . GLU A 1 81 ? 6.003 6.986 -11.651 1.00 67.75 81 GLU A O 1
ATOM 648 N N . ARG A 1 82 ? 6.697 8.295 -13.338 1.00 65.81 82 ARG A N 1
ATOM 649 C CA . ARG A 1 82 ? 7.682 9.084 -12.561 1.00 65.81 82 ARG A CA 1
ATOM 650 C C . ARG A 1 82 ? 7.116 9.809 -11.326 1.00 65.81 82 ARG A C 1
ATOM 652 O O . ARG A 1 82 ? 7.891 10.363 -10.551 1.00 65.81 82 ARG A O 1
ATOM 659 N N . LYS A 1 83 ? 5.788 9.866 -11.173 1.00 69.12 83 LYS A N 1
ATOM 660 C CA . LYS A 1 83 ? 5.089 10.438 -10.008 1.00 69.12 83 LYS A CA 1
ATOM 661 C C . LYS A 1 83 ? 4.746 9.393 -8.938 1.00 69.12 83 LYS A C 1
ATOM 663 O O . LYS A 1 83 ? 4.385 9.772 -7.828 1.00 69.12 83 LYS A O 1
ATOM 668 N N . THR A 1 84 ? 4.840 8.103 -9.256 1.00 67.94 84 THR A N 1
ATOM 669 C CA . THR A 1 84 ? 4.538 7.007 -8.327 1.00 67.94 84 THR A CA 1
ATOM 670 C C . THR A 1 84 ? 5.781 6.601 -7.535 1.00 67.94 84 THR A C 1
ATOM 672 O O . THR A 1 84 ? 6.897 6.628 -8.047 1.00 67.94 84 THR A O 1
ATOM 675 N N . ALA A 1 85 ? 5.589 6.233 -6.266 1.00 74.81 85 ALA A N 1
ATOM 676 C CA . ALA A 1 85 ? 6.659 5.760 -5.379 1.00 74.81 85 ALA A CA 1
ATOM 677 C C . ALA A 1 85 ? 6.701 4.221 -5.242 1.00 74.81 85 ALA A C 1
ATOM 679 O O . ALA A 1 85 ? 7.590 3.684 -4.586 1.00 74.81 85 ALA A O 1
ATOM 680 N N . GLY A 1 86 ? 5.731 3.517 -5.832 1.00 78.44 86 GLY A N 1
ATOM 681 C CA . GLY A 1 86 ? 5.553 2.067 -5.755 1.00 78.44 86 GLY A CA 1
ATOM 682 C C . GLY A 1 86 ? 4.109 1.658 -6.068 1.00 78.44 86 GLY A C 1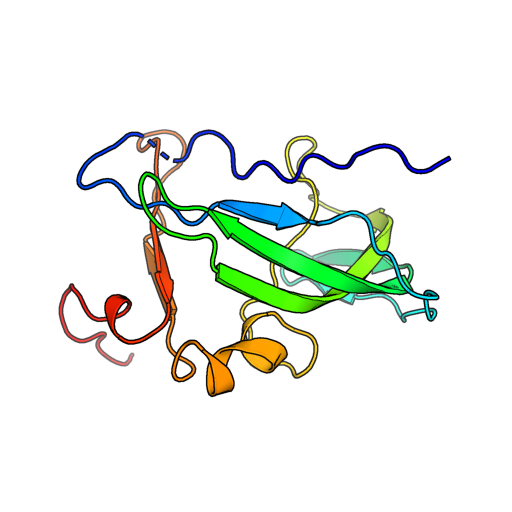
ATOM 683 O O . GLY A 1 86 ? 3.247 2.517 -6.259 1.00 78.44 86 GLY A O 1
ATOM 684 N N . ILE A 1 87 ? 3.848 0.349 -6.097 1.00 81.12 87 ILE A N 1
ATOM 685 C CA . ILE A 1 87 ? 2.532 -0.250 -6.378 1.00 81.12 87 ILE A CA 1
ATOM 686 C C . ILE A 1 87 ? 1.960 -0.875 -5.095 1.00 81.12 87 ILE A C 1
ATOM 688 O O . ILE A 1 87 ? 2.681 -1.529 -4.343 1.00 81.12 87 ILE A O 1
ATOM 692 N N . LEU A 1 88 ? 0.655 -0.702 -4.856 1.00 86.06 88 LEU A N 1
ATOM 693 C CA . LEU A 1 88 ? -0.068 -1.337 -3.749 1.00 86.06 88 LEU A CA 1
ATOM 694 C C . LEU A 1 88 ? -0.801 -2.594 -4.243 1.00 86.06 88 LEU A C 1
ATOM 696 O O . LEU A 1 88 ? -1.848 -2.498 -4.881 1.00 86.06 88 LEU A O 1
ATOM 700 N N . GLY A 1 89 ? -0.267 -3.780 -3.944 1.00 85.44 89 GLY A N 1
ATOM 701 C CA . GLY A 1 89 ? -0.918 -5.050 -4.287 1.00 85.44 89 GLY A CA 1
ATOM 702 C C . GLY A 1 89 ? -2.171 -5.299 -3.441 1.00 85.44 89 GLY A C 1
ATOM 703 O O . GLY A 1 89 ? -2.060 -5.468 -2.228 1.00 85.44 89 GLY A O 1
ATOM 704 N N . MET A 1 90 ? -3.350 -5.336 -4.074 1.00 85.19 90 MET A N 1
ATOM 705 C CA . MET A 1 90 ? -4.658 -5.574 -3.425 1.00 85.19 90 MET A CA 1
ATOM 706 C C . MET A 1 90 ? -5.284 -6.944 -3.758 1.00 85.19 90 MET A C 1
ATOM 708 O O . MET A 1 90 ? -6.438 -7.197 -3.424 1.00 85.19 90 MET A O 1
ATOM 712 N N . ASN A 1 91 ? -4.545 -7.829 -4.434 1.00 84.50 91 ASN A N 1
ATOM 713 C CA . ASN A 1 91 ? -4.946 -9.218 -4.678 1.00 84.50 91 ASN A CA 1
ATOM 714 C C . ASN A 1 91 ? -4.947 -10.047 -3.375 1.00 84.50 91 ASN A C 1
ATOM 716 O O . ASN A 1 91 ? -4.488 -9.587 -2.339 1.00 84.50 91 ASN A O 1
ATOM 720 N N . MET A 1 92 ? -5.435 -11.290 -3.414 1.00 84.88 92 MET A N 1
ATOM 721 C CA . MET A 1 92 ? -5.489 -12.179 -2.235 1.00 84.88 92 MET A CA 1
ATOM 722 C C . MET A 1 92 ? -4.185 -12.962 -1.973 1.00 84.88 92 MET A C 1
ATOM 724 O O . MET A 1 92 ? -4.196 -13.969 -1.269 1.00 84.88 92 MET A O 1
ATOM 728 N N . ASP A 1 93 ? -3.059 -12.522 -2.539 1.00 85.38 93 ASP A N 1
ATOM 729 C CA . ASP A 1 93 ? -1.758 -13.171 -2.345 1.00 85.38 93 ASP A CA 1
ATOM 730 C C . ASP A 1 93 ? -1.211 -12.923 -0.918 1.00 85.38 93 ASP A C 1
ATOM 732 O O . ASP A 1 93 ? -1.324 -11.790 -0.435 1.00 85.38 93 ASP A O 1
ATOM 736 N N . PRO A 1 94 ? -0.593 -13.912 -0.236 1.00 88.00 94 PRO A N 1
ATOM 737 C CA . PRO A 1 94 ? -0.078 -13.764 1.131 1.00 88.00 94 PRO A CA 1
ATOM 738 C C . PRO A 1 94 ? 0.938 -12.634 1.381 1.00 88.00 94 PRO A C 1
ATOM 740 O O . PRO A 1 94 ? 1.073 -12.223 2.534 1.00 88.00 94 PRO A O 1
ATOM 743 N N . ILE A 1 95 ? 1.651 -12.125 0.365 1.00 85.56 95 ILE A N 1
ATOM 744 C CA . ILE A 1 95 ? 2.560 -10.967 0.505 1.00 85.56 95 ILE A CA 1
ATOM 745 C C . ILE A 1 95 ? 1.935 -9.629 0.074 1.00 85.56 95 ILE A C 1
ATOM 747 O O . ILE A 1 95 ? 2.570 -8.584 0.204 1.00 85.56 95 ILE A O 1
ATOM 751 N N . SER A 1 96 ? 0.687 -9.624 -0.392 1.00 86.44 96 SER A N 1
ATOM 752 C CA . SER A 1 96 ? -0.052 -8.397 -0.722 1.00 86.44 96 SER A CA 1
ATOM 753 C C . SER A 1 96 ? -0.508 -7.622 0.530 1.00 86.44 96 SER A C 1
ATOM 755 O O . SER A 1 96 ? -0.397 -8.103 1.661 1.00 86.44 96 SER A O 1
ATOM 757 N N . PHE A 1 97 ? -1.087 -6.433 0.334 1.00 89.12 97 PHE A N 1
ATOM 758 C CA . PHE A 1 97 ? -1.733 -5.672 1.408 1.00 89.12 97 PHE A CA 1
ATOM 759 C C . PHE A 1 97 ? -2.953 -6.420 1.975 1.00 89.12 97 PHE A C 1
ATOM 761 O O . PHE A 1 97 ? -3.091 -6.555 3.192 1.00 89.12 97 PHE A O 1
ATOM 768 N N . MET A 1 98 ? -3.823 -6.955 1.109 1.00 88.75 98 MET A N 1
ATOM 769 C CA . MET A 1 98 ? -5.043 -7.648 1.547 1.00 88.75 98 MET A CA 1
ATOM 770 C C . MET A 1 98 ? -4.755 -9.039 2.127 1.00 88.75 98 MET A C 1
ATOM 772 O O . MET A 1 98 ? -5.411 -9.432 3.088 1.00 88.75 98 MET A O 1
ATOM 776 N N . GLY A 1 99 ? -3.738 -9.751 1.639 1.00 90.88 99 GLY A N 1
ATOM 777 C CA . GLY A 1 99 ? -3.302 -11.025 2.219 1.00 90.88 99 GLY A CA 1
ATOM 778 C C . GLY A 1 99 ? -2.702 -10.879 3.619 1.00 90.88 99 GLY A C 1
ATOM 779 O O . GLY A 1 99 ? -2.984 -11.700 4.491 1.00 90.88 99 GLY A O 1
ATOM 780 N N . GLN A 1 100 ? -1.933 -9.812 3.867 1.00 92.69 100 GLN A N 1
ATOM 781 C CA . GLN A 1 100 ? -1.323 -9.560 5.179 1.00 92.69 100 GLN A CA 1
ATOM 782 C C . GLN A 1 100 ? -2.285 -8.925 6.194 1.00 92.69 100 GLN A C 1
ATOM 784 O O . GLN A 1 100 ? -2.247 -9.275 7.371 1.00 92.69 100 GLN A O 1
ATOM 789 N N . LEU A 1 101 ? -3.132 -7.982 5.764 1.00 91.38 101 LEU A N 1
ATOM 790 C CA . LEU A 1 101 ? -3.910 -7.120 6.668 1.00 91.38 101 LEU A CA 1
ATOM 791 C C . LEU A 1 101 ? -5.426 -7.320 6.550 1.00 91.38 101 LEU A C 1
ATOM 793 O O . LEU A 1 101 ? -6.160 -7.038 7.500 1.00 91.38 101 LEU A O 1
ATOM 797 N N . GLY A 1 102 ? -5.902 -7.826 5.409 1.00 90.44 102 GLY A N 1
ATOM 798 C CA . GLY A 1 102 ? -7.322 -7.920 5.070 1.00 90.44 102 GLY A CA 1
ATOM 799 C C . GLY A 1 102 ? -8.138 -8.664 6.117 1.00 90.44 102 GLY A C 1
ATOM 800 O O . GLY A 1 102 ? -9.152 -8.144 6.582 1.00 90.44 102 GLY A O 1
ATOM 801 N N . LYS A 1 103 ? -7.673 -9.840 6.553 1.00 90.50 103 LYS A N 1
ATOM 802 C CA . LYS A 1 103 ? -8.396 -10.676 7.523 1.00 90.50 103 LYS A CA 1
ATOM 803 C C . LYS A 1 103 ? -8.396 -10.082 8.934 1.00 90.50 103 LYS A C 1
ATOM 805 O O . LYS A 1 103 ? -9.364 -10.271 9.662 1.00 90.50 103 LYS A O 1
ATOM 810 N N . GLN A 1 104 ? -7.318 -9.402 9.324 1.00 91.12 104 GLN A N 1
ATOM 811 C CA . GLN A 1 104 ? -7.143 -8.888 10.685 1.00 91.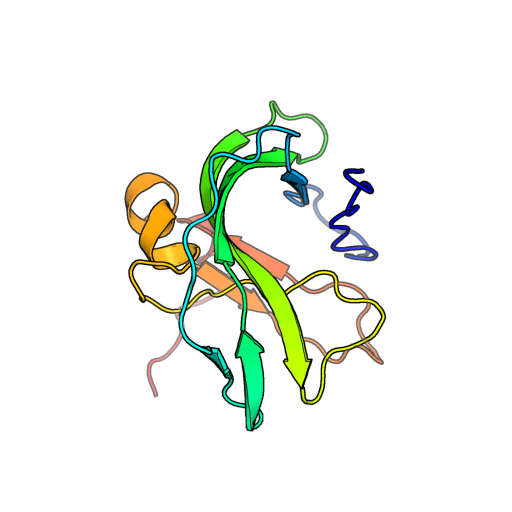12 104 GLN A CA 1
ATOM 812 C C . GLN A 1 104 ? -7.852 -7.546 10.908 1.00 91.12 104 GLN A C 1
ATOM 814 O O . GLN A 1 104 ? -8.322 -7.291 12.014 1.00 91.12 104 GLN A O 1
ATOM 819 N N . TYR A 1 105 ? -7.922 -6.699 9.877 1.00 88.50 105 TYR A N 1
ATOM 820 C CA . TYR A 1 105 ? -8.339 -5.302 10.027 1.00 88.50 105 TYR A CA 1
ATOM 821 C C . TYR A 1 105 ? -9.486 -4.872 9.103 1.00 88.50 105 TYR A C 1
ATOM 823 O O . TYR A 1 105 ? -10.156 -3.887 9.401 1.00 88.50 105 TYR A O 1
ATOM 831 N N . PHE A 1 106 ? -9.726 -5.585 7.996 1.00 87.25 106 PHE A N 1
ATOM 832 C CA . PHE A 1 106 ? -10.619 -5.131 6.919 1.00 87.25 106 PHE A CA 1
ATOM 833 C C . PHE A 1 106 ? -11.645 -6.186 6.480 1.00 87.25 106 PHE A C 1
ATOM 835 O O . PHE A 1 106 ? -12.232 -6.053 5.410 1.00 87.25 106 PHE A O 1
ATOM 842 N N . SER A 1 107 ? -11.866 -7.248 7.260 1.00 90.25 107 SER A N 1
ATOM 843 C CA . SER A 1 107 ? -12.818 -8.335 6.954 1.00 90.25 107 SER A CA 1
ATOM 844 C C . SER A 1 107 ? -12.647 -8.977 5.557 1.00 90.25 107 SER A C 1
ATOM 846 O O . SER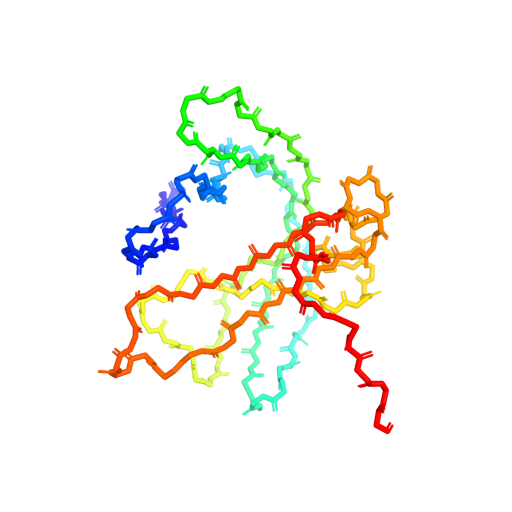 A 1 107 ? -13.605 -9.515 5.009 1.00 90.25 107 SER A O 1
ATOM 848 N N . ASN A 1 108 ? -11.446 -8.900 4.963 1.00 88.69 108 ASN A N 1
ATOM 849 C CA . ASN A 1 108 ? -11.143 -9.187 3.545 1.00 88.69 108 ASN A CA 1
ATOM 850 C C . ASN A 1 108 ? -11.966 -8.380 2.509 1.00 88.69 108 ASN A C 1
ATOM 852 O O . ASN A 1 108 ? -11.994 -8.732 1.333 1.00 88.69 108 ASN A O 1
ATOM 856 N N . LYS A 1 109 ? -12.601 -7.277 2.917 1.00 86.75 109 LYS A N 1
ATOM 857 C CA . LYS A 1 109 ? -13.408 -6.396 2.065 1.00 86.75 109 LYS A CA 1
ATOM 858 C C . LYS A 1 109 ? -12.619 -5.155 1.659 1.00 86.75 109 LYS A C 1
ATOM 860 O O . LYS A 1 109 ? -12.030 -4.476 2.503 1.00 86.75 109 LYS A O 1
ATOM 865 N N . PHE A 1 110 ? -12.695 -4.811 0.380 1.00 85.81 110 PHE A N 1
ATOM 866 C CA . PHE A 1 110 ? -12.366 -3.483 -0.124 1.00 85.81 110 PHE A CA 1
ATOM 867 C C . PHE A 1 110 ? -13.282 -3.123 -1.299 1.00 85.81 110 PHE A C 1
ATOM 869 O O . PHE A 1 110 ? -13.873 -3.999 -1.926 1.00 85.81 110 PHE A O 1
ATOM 876 N N . SER A 1 111 ? -13.416 -1.831 -1.586 1.00 83.88 111 SER A N 1
ATOM 877 C CA . SER A 1 111 ? -14.103 -1.326 -2.781 1.00 83.88 111 SER A CA 1
ATOM 878 C C . SER A 1 111 ? -13.363 -0.110 -3.315 1.00 83.88 111 SER A C 1
ATOM 880 O O . SER A 1 111 ? -12.802 0.667 -2.539 1.00 83.88 111 SER A O 1
ATOM 882 N N . TYR A 1 112 ? -13.363 0.066 -4.631 1.00 83.56 112 TYR A N 1
ATOM 883 C CA . TYR A 1 112 ? -12.752 1.214 -5.282 1.00 83.56 112 TYR A CA 1
ATOM 884 C C . TYR A 1 112 ? -13.681 1.775 -6.358 1.00 83.56 112 TYR A C 1
ATOM 886 O O . TYR A 1 112 ? -14.406 1.036 -7.019 1.00 83.56 112 TYR A O 1
ATOM 894 N N . CYS A 1 113 ? -13.649 3.093 -6.533 1.00 77.88 113 CYS A N 1
ATOM 895 C CA . CYS A 1 113 ? -14.337 3.784 -7.616 1.00 77.88 113 CYS A CA 1
ATOM 896 C C . CYS A 1 113 ? -13.280 4.302 -8.593 1.00 77.88 113 CYS A C 1
ATOM 898 O O . CYS A 1 113 ? -12.584 5.268 -8.275 1.00 77.88 113 CYS A O 1
ATOM 900 N N . LEU A 1 114 ? -13.121 3.644 -9.747 1.00 78.88 114 LEU A N 1
ATOM 901 C CA . LEU A 1 114 ? -12.293 4.188 -10.825 1.00 78.88 114 LEU A CA 1
ATOM 902 C C . LEU A 1 114 ? -13.027 5.355 -11.480 1.00 78.88 114 LEU A C 1
ATOM 904 O O . LEU A 1 114 ? -14.227 5.286 -11.740 1.00 78.88 114 LEU A O 1
ATOM 908 N N . VAL A 1 115 ? -12.278 6.414 -11.755 1.00 81.06 115 VAL A N 1
ATOM 909 C CA . VAL A 1 115 ? -12.750 7.636 -12.404 1.00 81.06 115 VAL A CA 1
ATOM 910 C C . VAL A 1 115 ? -11.739 8.022 -13.477 1.00 81.06 115 VAL A C 1
ATOM 912 O O . VAL A 1 115 ? -10.563 7.675 -13.364 1.00 81.06 115 VAL A O 1
ATOM 915 N N . ASP A 1 116 ? -12.179 8.728 -14.514 1.00 79.69 116 ASP A N 1
ATOM 916 C CA . ASP A 1 116 ? -11.264 9.272 -15.515 1.00 79.69 116 ASP A CA 1
ATOM 917 C C . ASP A 1 116 ? -10.432 10.416 -14.892 1.00 79.69 116 ASP A C 1
ATOM 919 O O . ASP A 1 116 ? -11.010 11.429 -14.486 1.00 79.69 116 ASP A O 1
ATOM 923 N N . PRO A 1 117 ? -9.089 10.301 -14.823 1.00 72.38 117 PRO A N 1
ATOM 924 C CA . PRO A 1 117 ? -8.234 11.303 -14.185 1.00 72.38 117 PRO A CA 1
ATOM 925 C C . PRO A 1 117 ? -8.172 12.637 -14.946 1.00 72.38 117 PRO A C 1
ATOM 927 O O . PRO A 1 117 ? -7.641 13.611 -14.414 1.00 72.38 117 PRO A O 1
ATOM 930 N N . ASN A 1 118 ? -8.698 12.704 -16.176 1.00 78.81 118 ASN A N 1
ATOM 931 C CA . ASN A 1 118 ? -8.792 13.944 -16.950 1.00 78.81 118 ASN A CA 1
ATOM 932 C C . ASN A 1 118 ? -10.025 14.784 -16.569 1.00 78.81 118 ASN A C 1
ATOM 934 O O . ASN A 1 118 ? -10.012 16.000 -16.758 1.00 78.81 118 ASN A O 1
ATOM 938 N N . THR A 1 119 ? -11.079 14.157 -16.035 1.00 79.50 119 THR A N 1
ATOM 939 C CA . THR A 1 119 ? -12.358 14.813 -15.701 1.00 79.50 119 THR A CA 1
ATOM 940 C C . THR A 1 119 ? -12.681 14.816 -14.208 1.00 79.50 119 THR A C 1
ATOM 942 O O . THR A 1 119 ? -13.401 15.703 -13.750 1.00 79.50 119 THR A O 1
ATOM 945 N N . VAL A 1 120 ? -12.136 13.878 -13.427 1.00 71.12 120 VAL A N 1
ATOM 946 C CA . VAL A 1 120 ? -12.396 13.752 -11.988 1.00 71.12 120 VAL A CA 1
ATOM 947 C C . VAL A 1 120 ? -11.086 13.710 -11.209 1.00 71.12 120 VAL A C 1
ATOM 949 O O . VAL A 1 120 ? -10.202 12.896 -11.459 1.00 71.12 120 VAL A O 1
ATOM 952 N N . THR A 1 121 ? -10.970 14.593 -10.220 1.00 69.94 121 THR A N 1
ATOM 953 C CA . THR A 1 121 ? -9.710 14.865 -9.519 1.00 69.94 121 THR A CA 1
ATOM 954 C C . THR A 1 121 ? -9.497 14.053 -8.238 1.00 69.94 121 THR A C 1
ATOM 956 O O . THR A 1 121 ? -8.359 13.992 -7.781 1.00 69.94 121 THR A O 1
ATOM 959 N N . HIS A 1 122 ? -10.524 13.405 -7.669 1.00 65.88 122 HIS A N 1
ATOM 960 C CA . HIS A 1 122 ? -10.383 12.390 -6.609 1.00 65.88 122 HIS A CA 1
ATOM 961 C C . HIS A 1 122 ? -11.145 11.104 -6.954 1.00 65.88 122 HIS A C 1
ATOM 963 O O . HIS A 1 122 ? -12.278 11.143 -7.427 1.00 65.88 122 HIS A O 1
ATOM 969 N N . SER A 1 123 ? -10.544 9.964 -6.615 1.00 73.06 123 SER A N 1
ATOM 970 C CA . SER A 1 123 ? -11.194 8.653 -6.541 1.00 73.06 123 SER A CA 1
ATOM 971 C C . SER A 1 123 ? -11.363 8.217 -5.079 1.00 73.06 123 SER A C 1
ATOM 973 O O . SER A 1 123 ? -10.882 8.880 -4.156 1.00 73.06 123 SER A O 1
ATOM 975 N N . TYR A 1 124 ? -12.033 7.084 -4.856 1.00 72.38 124 TYR A N 1
ATOM 976 C CA . TYR A 1 124 ? -12.178 6.487 -3.526 1.00 72.38 124 TYR A CA 1
ATOM 977 C C . TYR A 1 124 ? -11.681 5.042 -3.515 1.00 72.38 124 TYR A C 1
ATOM 979 O O . TYR A 1 124 ? -12.000 4.267 -4.416 1.00 72.38 124 TYR A O 1
ATOM 987 N N . LEU A 1 125 ? -10.970 4.685 -2.446 1.00 81.00 125 LEU A N 1
ATOM 988 C CA . LEU A 1 125 ? -10.654 3.320 -2.029 1.00 81.00 125 LEU A CA 1
ATOM 989 C C . LEU A 1 125 ? -11.106 3.180 -0.571 1.00 81.00 125 LEU A C 1
ATOM 991 O O . LEU A 1 125 ? -10.773 4.023 0.263 1.00 81.00 125 LEU A O 1
ATOM 995 N N . LYS A 1 126 ? -11.889 2.144 -0.276 1.00 82.69 126 LYS A N 1
ATOM 996 C CA . LYS A 1 126 ? -12.442 1.857 1.053 1.00 82.69 126 LYS A CA 1
ATOM 997 C C . LYS A 1 126 ? -12.166 0.415 1.453 1.00 82.69 126 LYS A C 1
ATOM 999 O O . LYS A 1 126 ? -12.074 -0.452 0.588 1.00 82.69 126 LYS A O 1
ATOM 1004 N N . PHE A 1 127 ? -12.111 0.165 2.755 1.00 84.62 127 PHE A N 1
ATOM 1005 C CA . PHE A 1 127 ? -11.788 -1.128 3.360 1.00 84.62 127 PHE A CA 1
ATOM 1006 C C . PHE A 1 127 ? -12.814 -1.497 4.438 1.00 84.62 127 PHE A C 1
ATOM 1008 O O . PHE A 1 127 ? -13.495 -0.616 4.962 1.00 84.62 127 PHE A O 1
ATOM 1015 N N . GLY A 1 128 ? -12.905 -2.778 4.802 1.00 86.19 128 GLY A N 1
ATOM 1016 C CA . GLY A 1 128 ? -13.830 -3.220 5.847 1.00 86.19 128 GLY A CA 1
ATOM 1017 C C . GLY A 1 128 ? -15.289 -3.063 5.430 1.00 86.19 128 GLY A C 1
ATOM 1018 O O . GLY A 1 128 ? -15.630 -3.168 4.253 1.00 86.19 128 GLY A O 1
ATOM 1019 N N . ASP A 1 129 ? -16.166 -2.818 6.397 1.00 84.56 129 ASP A N 1
ATOM 1020 C CA . ASP A 1 129 ? -17.604 -2.702 6.137 1.00 84.56 129 ASP A CA 1
ATOM 1021 C C . ASP A 1 129 ? -17.985 -1.395 5.415 1.00 84.56 129 ASP A C 1
ATOM 1023 O O . ASP A 1 129 ? -18.955 -1.379 4.660 1.00 84.56 129 ASP A O 1
ATOM 1027 N N . ASP A 1 130 ? -17.143 -0.356 5.500 1.00 81.38 130 ASP A N 1
ATOM 1028 C CA . ASP A 1 130 ? -17.246 0.882 4.705 1.00 81.38 130 ASP A CA 1
ATOM 1029 C C . ASP A 1 130 ? -17.141 0.647 3.185 1.00 81.38 130 ASP A C 1
ATOM 1031 O O . ASP A 1 130 ? -17.520 1.509 2.382 1.00 81.38 130 ASP A O 1
ATOM 1035 N N . ALA A 1 131 ? -16.644 -0.522 2.763 1.00 80.06 131 ALA A N 1
ATOM 1036 C CA . ALA A 1 131 ? -16.657 -0.933 1.365 1.00 80.06 131 ALA A CA 1
ATOM 1037 C C . ALA A 1 131 ? -18.083 -1.119 0.799 1.00 80.06 131 ALA A C 1
ATOM 1039 O O . ALA A 1 131 ? -18.248 -1.154 -0.418 1.00 80.06 131 ALA A O 1
ATOM 1040 N N . TYR A 1 132 ? -19.115 -1.218 1.648 1.00 65.00 132 TYR A N 1
ATOM 1041 C CA . TYR A 1 132 ? -20.494 -1.510 1.242 1.00 65.00 132 TYR A CA 1
ATOM 1042 C C . TYR A 1 132 ? -21.462 -0.319 1.403 1.00 65.00 132 TYR A C 1
ATOM 1044 O O . TYR A 1 132 ? -22.597 -0.460 1.852 1.00 65.00 132 TYR A O 1
ATOM 1052 N N . ASN A 1 133 ? -21.049 0.881 0.983 1.00 60.69 133 ASN A N 1
ATOM 1053 C CA . ASN A 1 133 ? -21.881 2.089 1.121 1.00 60.69 133 ASN A CA 1
ATOM 1054 C C . ASN A 1 133 ? -22.633 2.471 -0.179 1.00 60.69 133 ASN A C 1
ATOM 1056 O O . ASN A 1 133 ? -23.000 3.633 -0.346 1.00 60.69 133 ASN A O 1
ATOM 1060 N N . GLY A 1 134 ? -22.850 1.541 -1.126 1.00 50.88 134 GLY A N 1
ATOM 1061 C CA . GLY A 1 134 ? -23.437 1.883 -2.433 1.00 50.88 134 GLY A CA 1
ATOM 1062 C C . GLY A 1 134 ? -23.878 0.719 -3.330 1.00 50.88 134 GLY A C 1
ATOM 1063 O O . GLY A 1 134 ? -23.238 0.473 -4.346 1.00 50.88 134 GLY A O 1
ATOM 1064 N N . ARG A 1 135 ? -25.042 0.120 -3.019 1.00 45.16 135 ARG A N 1
ATOM 1065 C CA . ARG A 1 135 ? -25.732 -0.973 -3.759 1.00 45.16 135 ARG A CA 1
ATOM 1066 C C . ARG A 1 135 ? -24.987 -2.328 -3.766 1.00 45.16 135 ARG A C 1
ATOM 1068 O O . ARG A 1 135 ? -23.767 -2.360 -3.644 1.00 45.16 135 ARG A O 1
ATOM 1075 N N . PRO A 1 136 ? -25.705 -3.460 -3.919 1.00 42.16 136 PRO A N 1
ATOM 1076 C CA . PRO A 1 136 ? -25.061 -4.747 -4.153 1.00 42.16 136 PRO A CA 1
ATOM 1077 C C . PRO A 1 136 ? -24.304 -4.721 -5.480 1.00 42.16 136 PRO A C 1
ATOM 1079 O O . PRO A 1 136 ? -24.882 -4.397 -6.522 1.00 42.16 136 PRO A O 1
ATOM 1082 N N . ALA A 1 137 ? -23.029 -5.107 -5.443 1.00 44.22 137 ALA A N 1
ATOM 1083 C CA . ALA A 1 137 ? -22.334 -5.546 -6.641 1.00 44.22 137 ALA A CA 1
ATOM 1084 C C . ALA A 1 137 ? -23.101 -6.751 -7.195 1.00 44.22 137 ALA A C 1
ATOM 1086 O O . ALA A 1 137 ? -23.262 -7.755 -6.502 1.00 44.22 137 ALA A O 1
ATOM 1087 N N . ARG A 1 138 ? -23.623 -6.634 -8.420 1.00 38.84 138 ARG A N 1
ATOM 1088 C CA . ARG A 1 138 ? -24.098 -7.813 -9.141 1.00 38.84 138 ARG A CA 1
ATOM 1089 C C . ARG A 1 138 ? -22.874 -8.604 -9.570 1.00 38.84 138 ARG A C 1
ATOM 1091 O O . ARG A 1 138 ? -21.967 -8.038 -10.176 1.00 38.84 138 ARG A O 1
ATOM 1098 N N . GLU A 1 139 ? -22.878 -9.887 -9.252 1.00 33.50 139 GLU A N 1
ATOM 1099 C CA . GLU A 1 139 ? -22.021 -10.859 -9.919 1.00 33.50 139 GLU A CA 1
ATOM 1100 C C . GLU A 1 139 ? -22.354 -10.849 -11.425 1.00 33.50 139 GLU A C 1
ATOM 1102 O O . GLU A 1 139 ? -23.509 -10.619 -11.809 1.00 33.50 139 GLU A O 1
ATOM 1107 N N . PHE A 1 140 ? -21.322 -11.024 -12.251 1.00 36.41 140 PHE A N 1
ATOM 1108 C CA . PHE A 1 140 ? -21.398 -11.167 -13.707 1.00 36.41 140 PHE A CA 1
ATOM 1109 C C . PHE A 1 140 ? -21.129 -12.628 -14.076 1.00 36.41 140 PHE A C 1
ATOM 1111 O O . PHE A 1 140 ? -20.207 -13.203 -13.453 1.00 36.41 140 PHE A O 1
#